Protein AF-A0A1N7FJ41-F1 (afdb_monomer_lite)

Seconda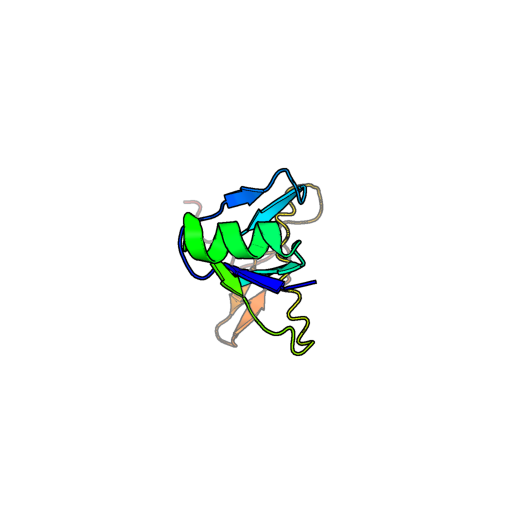ry structure (DSSP, 8-state):
--EEEE-SSS-EEETTTTEEE-TT-EEE--HHHHHIIIIII-SEEEE---S--------------S--B--PBPTTS-B--SBGGG-TTT-----

pLDDT: mean 74.99, std 15.34, range [40.19, 92.38]

Sequence (95 aa):
MPTVEKIRGGEVYFPALEQDFSKGDRADVSDGLATYLCDERGDFEVVEDDGTLDTNETSGTKSDDGEDICGVEKSDGETCTRPADECPYHDSEEN

Foldseek 3Di:
DWKKAFQDDAWDQDPVVRDIHGHRDIDDDDPVVQCCCCPVVVRIDTDDCPPPPPPPPPPPDDDDDDAQFQQDQDPVRDGGRHGLVPDPVNPDDDD

Organism: NCBI:txid553468

Structure (mmCIF, N/CA/C/O backbone):
data_AF-A0A1N7FJ41-F1
#
_entry.id   AF-A0A1N7FJ41-F1
#
loop_
_atom_site.group_PDB
_atom_site.id
_atom_site.type_symbol
_atom_site.label_atom_id
_atom_site.label_alt_id
_atom_site.label_comp_id
_atom_site.label_asym_id
_atom_site.label_entity_id
_atom_site.label_seq_id
_atom_site.pdbx_PDB_ins_code
_atom_site.Cartn_x
_atom_site.Cartn_y
_atom_site.Cartn_z
_atom_site.occupancy
_atom_site.B_iso_or_equiv
_atom_site.auth_seq_id
_atom_site.auth_comp_id
_atom_site.auth_asym_id
_atom_site.auth_atom_id
_atom_site.pdbx_PDB_model_num
ATOM 1 N N . MET A 1 1 ? 2.220 -12.943 -2.384 1.00 80.19 1 MET A N 1
ATOM 2 C CA . MET A 1 1 ? 1.714 -11.818 -1.580 1.00 80.19 1 MET A CA 1
ATOM 3 C C . MET A 1 1 ? 0.858 -11.004 -2.535 1.00 80.19 1 MET A C 1
ATOM 5 O O . MET A 1 1 ? 1.208 -10.996 -3.708 1.00 80.19 1 MET A O 1
ATOM 9 N N . PRO A 1 2 ? -0.320 -10.507 -2.137 1.00 89.00 2 PRO A N 1
ATOM 10 C CA . PRO A 1 2 ? -1.122 -9.670 -3.022 1.00 89.00 2 PRO A CA 1
ATOM 11 C C . PRO A 1 2 ? -0.456 -8.308 -3.233 1.00 89.00 2 PRO A C 1
ATOM 13 O O . PRO A 1 2 ? 0.037 -7.701 -2.280 1.00 89.00 2 PRO A O 1
ATOM 16 N N . THR A 1 3 ? -0.505 -7.821 -4.466 1.00 90.75 3 THR A N 1
ATOM 17 C CA . THR A 1 3 ? -0.074 -6.471 -4.826 1.00 90.75 3 THR A CA 1
ATOM 18 C C . THR A 1 3 ? -1.298 -5.566 -4.844 1.00 90.75 3 THR A C 1
ATOM 20 O O . THR A 1 3 ? -2.348 -5.928 -5.378 1.00 90.75 3 THR A O 1
ATOM 23 N N . VAL A 1 4 ? -1.194 -4.399 -4.218 1.00 91.12 4 VAL A N 1
ATOM 24 C CA . VAL A 1 4 ? -2.262 -3.394 -4.217 1.00 91.12 4 VAL A CA 1
ATOM 25 C C . VAL A 1 4 ? -1.808 -2.152 -4.961 1.00 91.12 4 VAL A C 1
ATOM 27 O O . VAL A 1 4 ? -0.673 -1.714 -4.790 1.00 91.12 4 VAL A O 1
ATOM 30 N N . GLU A 1 5 ? -2.700 -1.577 -5.762 1.00 91.56 5 GLU A N 1
ATOM 31 C CA . GLU A 1 5 ? -2.503 -0.300 -6.442 1.00 91.56 5 GLU A CA 1
ATOM 32 C C . GLU A 1 5 ? -3.392 0.766 -5.809 1.00 91.56 5 GLU A C 1
ATOM 34 O O . GLU A 1 5 ? -4.579 0.543 -5.543 1.00 91.56 5 GLU A O 1
ATOM 39 N N . LYS A 1 6 ? -2.840 1.957 -5.587 1.00 90.81 6 LYS A N 1
ATOM 40 C CA . LYS A 1 6 ? -3.640 3.088 -5.130 1.00 90.81 6 LYS A CA 1
ATOM 41 C C . LYS A 1 6 ? -4.409 3.723 -6.279 1.00 90.81 6 LYS A C 1
ATOM 43 O O . LYS A 1 6 ? -3.858 4.473 -7.082 1.00 90.81 6 LYS A O 1
ATOM 48 N N . ILE A 1 7 ? -5.720 3.536 -6.288 1.00 91.31 7 ILE A N 1
ATOM 49 C CA . ILE A 1 7 ? -6.584 4.066 -7.348 1.00 91.31 7 ILE A CA 1
ATOM 50 C C . ILE A 1 7 ? -7.274 5.382 -6.961 1.00 91.31 7 ILE A C 1
ATOM 52 O O . ILE A 1 7 ? -7.736 6.130 -7.834 1.00 91.31 7 ILE A O 1
ATOM 56 N N . ARG A 1 8 ? -7.368 5.691 -5.659 1.00 84.94 8 ARG A N 1
ATOM 57 C CA . ARG A 1 8 ? -8.120 6.841 -5.128 1.00 84.94 8 ARG A CA 1
ATOM 58 C C . ARG A 1 8 ? -7.390 7.532 -3.967 1.00 84.94 8 ARG A C 1
ATOM 60 O O . ARG A 1 8 ? -6.508 6.968 -3.329 1.00 84.94 8 ARG A O 1
ATOM 67 N N . GLY A 1 9 ? -7.768 8.788 -3.713 1.00 82.62 9 GLY A N 1
ATOM 68 C CA . GLY A 1 9 ? -7.175 9.634 -2.671 1.00 82.62 9 GLY A CA 1
ATOM 69 C C . GLY A 1 9 ? -5.899 10.377 -3.103 1.00 82.62 9 GLY A C 1
ATOM 70 O O . GLY A 1 9 ? -5.481 10.298 -4.256 1.00 82.62 9 GLY A O 1
ATOM 71 N N . GLY A 1 10 ? -5.320 11.148 -2.176 1.00 83.25 10 GLY A N 1
ATOM 72 C CA . GLY A 1 10 ? -4.008 11.806 -2.324 1.00 83.25 10 GLY A CA 1
ATOM 73 C C . GLY A 1 10 ? -2.874 10.959 -1.738 1.00 83.25 10 GLY A C 1
ATOM 74 O O . GLY A 1 10 ? -3.133 9.841 -1.311 1.00 83.25 10 GLY A O 1
ATOM 75 N N . GLU A 1 11 ? -1.644 11.468 -1.685 1.00 85.56 11 GLU A N 1
ATOM 76 C CA . GLU A 1 11 ? -0.474 10.777 -1.108 1.00 85.56 11 GLU A CA 1
ATOM 77 C C . GLU A 1 11 ? -0.724 10.303 0.337 1.00 85.56 11 GLU A C 1
ATOM 79 O O . GLU A 1 11 ? -1.296 11.033 1.152 1.00 85.56 11 GLU A O 1
ATOM 84 N N . VAL A 1 12 ? -0.358 9.054 0.654 1.00 85.69 12 VAL A N 1
ATOM 85 C CA . VAL A 1 12 ? -0.490 8.498 2.013 1.00 85.69 12 VAL A CA 1
ATOM 86 C C . VAL A 1 12 ? 0.748 7.700 2.377 1.00 85.69 12 VAL A C 1
ATOM 88 O O . VAL A 1 12 ? 1.103 6.765 1.674 1.00 85.69 12 VAL A O 1
ATOM 91 N N . TYR A 1 13 ? 1.330 8.020 3.525 1.00 86.31 13 TYR A N 1
ATOM 92 C CA . TYR A 1 13 ? 2.447 7.284 4.099 1.00 86.31 13 TYR A CA 1
ATOM 93 C C . TYR A 1 13 ? 1.984 6.056 4.891 1.00 86.31 13 TYR A C 1
ATOM 95 O O . TYR A 1 13 ? 1.094 6.157 5.745 1.00 86.31 13 TYR A O 1
ATOM 103 N N . PHE A 1 14 ? 2.613 4.908 4.640 1.00 83.50 14 PHE A N 1
ATOM 104 C CA . PHE A 1 14 ? 2.373 3.664 5.363 1.00 83.50 14 PHE A CA 1
ATOM 105 C C . PHE A 1 14 ? 3.568 3.299 6.244 1.00 83.50 14 PHE A C 1
ATOM 107 O O . PHE A 1 14 ? 4.574 2.808 5.741 1.00 83.50 14 PHE A O 1
ATOM 114 N N . PRO A 1 15 ? 3.448 3.418 7.579 1.00 81.25 15 PRO A N 1
ATOM 115 C CA . PRO A 1 15 ? 4.553 3.104 8.484 1.00 81.25 15 PRO A CA 1
ATOM 116 C C . PRO A 1 15 ? 4.897 1.610 8.515 1.00 81.25 15 PRO A C 1
ATOM 118 O O . PRO A 1 15 ? 6.016 1.253 8.850 1.00 81.25 15 PRO A O 1
ATOM 121 N N . ALA A 1 16 ? 3.955 0.728 8.162 1.00 79.94 16 ALA A N 1
ATOM 122 C CA . ALA A 1 16 ? 4.200 -0.715 8.100 1.00 79.94 16 ALA A CA 1
ATOM 123 C C . ALA A 1 16 ? 5.128 -1.126 6.942 1.00 79.94 16 ALA A C 1
ATOM 125 O O . ALA A 1 16 ? 5.699 -2.211 6.988 1.00 79.94 16 ALA A O 1
ATOM 126 N N . LEU A 1 17 ? 5.236 -0.278 5.916 1.00 80.12 17 LEU A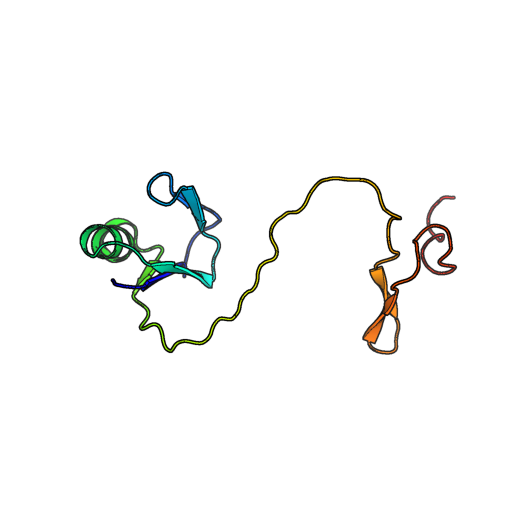 N 1
ATOM 127 C CA . LEU A 1 17 ? 6.045 -0.493 4.713 1.00 80.12 17 LEU A CA 1
ATOM 128 C C . LEU A 1 17 ? 7.160 0.553 4.585 1.00 80.12 17 LEU A C 1
ATOM 130 O O . LEU A 1 17 ? 7.953 0.488 3.659 1.00 80.12 17 LEU A O 1
ATOM 134 N N . GLU A 1 18 ? 7.189 1.524 5.503 1.00 85.06 18 GLU A N 1
ATOM 135 C CA . GLU A 1 18 ? 8.095 2.674 5.496 1.00 85.06 18 GLU A CA 1
ATOM 136 C C . GLU A 1 18 ? 8.102 3.436 4.154 1.00 85.06 18 GLU A C 1
ATOM 138 O O . GLU A 1 18 ? 9.091 4.068 3.799 1.00 85.06 18 GLU A O 1
ATOM 143 N N . GLN A 1 19 ? 6.974 3.409 3.436 1.00 83.25 19 GLN A N 1
ATOM 144 C CA . GLN A 1 19 ? 6.827 3.892 2.061 1.00 83.25 19 GLN A CA 1
ATOM 145 C C . GLN A 1 19 ? 5.594 4.799 1.919 1.00 83.25 19 GLN A C 1
ATOM 147 O O . GLN A 1 19 ? 4.568 4.594 2.583 1.00 83.25 19 GLN A O 1
ATOM 152 N N . ASP A 1 20 ? 5.683 5.808 1.053 1.00 87.25 20 ASP A N 1
ATOM 153 C CA . ASP A 1 20 ? 4.554 6.618 0.602 1.00 87.25 20 ASP A CA 1
ATOM 154 C C . ASP A 1 20 ? 3.856 6.023 -0.628 1.00 87.25 20 ASP A C 1
ATOM 156 O O . ASP A 1 20 ? 4.476 5.451 -1.513 1.00 87.25 20 ASP A O 1
ATOM 160 N N . PHE A 1 21 ? 2.531 6.159 -0.659 1.00 86.31 21 PHE A N 1
ATOM 161 C CA . PHE A 1 21 ? 1.691 5.693 -1.754 1.00 86.31 21 PHE A CA 1
ATOM 162 C C . PHE A 1 21 ? 0.978 6.864 -2.403 1.00 86.31 21 PHE A C 1
ATOM 164 O O . PHE A 1 21 ? 0.047 7.459 -1.827 1.00 86.31 21 PHE A O 1
ATOM 171 N N . SER A 1 22 ? 1.363 7.113 -3.645 1.00 86.81 22 SER A N 1
ATOM 172 C CA . SER A 1 22 ? 0.710 8.035 -4.566 1.00 86.81 22 SER A CA 1
ATOM 173 C C . SER A 1 22 ? -0.252 7.303 -5.499 1.00 86.81 22 SER A C 1
ATOM 175 O O . SER A 1 22 ? -0.248 6.082 -5.595 1.00 86.81 22 SER A O 1
ATOM 177 N N . LYS A 1 23 ? -1.166 8.031 -6.145 1.00 90.06 23 LYS A N 1
ATOM 178 C CA . LYS A 1 23 ? -2.134 7.409 -7.059 1.00 90.06 23 LYS A CA 1
ATOM 179 C C . LYS A 1 23 ? -1.395 6.760 -8.240 1.00 90.06 23 LYS A C 1
ATOM 181 O O . LYS A 1 23 ? -0.632 7.445 -8.912 1.00 90.06 23 LYS A O 1
ATOM 186 N N . GLY A 1 24 ? -1.674 5.485 -8.505 1.00 86.06 24 GLY A N 1
ATOM 187 C CA . GLY A 1 24 ? -0.969 4.648 -9.481 1.00 86.06 24 GLY A CA 1
ATOM 188 C C . GLY A 1 24 ? 0.226 3.884 -8.902 1.00 86.06 24 GLY A C 1
ATOM 189 O O . GLY A 1 24 ? 0.788 3.049 -9.599 1.00 86.06 24 GLY A O 1
ATOM 190 N N . ASP A 1 25 ? 0.595 4.137 -7.643 1.00 87.38 25 ASP A N 1
ATOM 191 C CA . ASP A 1 25 ? 1.665 3.408 -6.965 1.00 87.38 25 ASP A CA 1
ATOM 192 C C . ASP A 1 25 ? 1.213 2.001 -6.557 1.00 87.38 25 ASP A C 1
ATOM 194 O O . ASP A 1 25 ? 0.053 1.801 -6.163 1.00 87.38 25 ASP A O 1
ATOM 198 N N . ARG A 1 26 ? 2.140 1.043 -6.656 1.00 89.19 26 ARG A N 1
ATOM 199 C CA . ARG A 1 26 ? 1.916 -0.382 -6.405 1.00 89.19 26 ARG A CA 1
ATOM 200 C C . ARG A 1 26 ? 2.873 -0.896 -5.347 1.00 89.19 26 ARG A C 1
ATOM 202 O O . ARG A 1 26 ? 4.069 -0.631 -5.416 1.00 89.19 26 ARG A O 1
ATOM 209 N N . ALA A 1 27 ? 2.365 -1.732 -4.447 1.00 87.25 27 ALA A N 1
ATOM 210 C CA . ALA A 1 27 ? 3.228 -2.462 -3.529 1.00 87.25 27 ALA A CA 1
ATOM 211 C C . ALA A 1 27 ? 2.676 -3.823 -3.129 1.00 87.25 27 ALA A C 1
ATOM 213 O O . ALA A 1 27 ? 1.463 -4.038 -3.029 1.00 87.25 27 ALA A O 1
ATOM 214 N N . ASP A 1 28 ? 3.608 -4.713 -2.812 1.00 90.06 28 ASP A N 1
ATOM 215 C CA . ASP A 1 28 ? 3.336 -6.002 -2.203 1.00 90.06 28 ASP A CA 1
ATOM 216 C C . ASP A 1 28 ? 2.992 -5.842 -0.727 1.00 90.06 28 ASP A C 1
ATOM 218 O O . ASP A 1 28 ? 3.763 -5.316 0.081 1.00 90.06 28 ASP A O 1
ATOM 222 N N . VAL A 1 29 ? 1.821 -6.348 -0.360 1.00 87.69 29 VAL A N 1
ATOM 223 C CA . VAL A 1 29 ? 1.315 -6.278 1.005 1.00 87.69 29 VAL A CA 1
ATOM 224 C C . VAL A 1 29 ? 0.891 -7.651 1.503 1.00 87.69 29 VAL A C 1
ATOM 226 O O . VAL A 1 29 ? 0.731 -8.617 0.760 1.00 87.69 29 VAL A O 1
ATOM 229 N N . SER A 1 30 ? 0.708 -7.763 2.817 1.00 90.81 30 SER A N 1
ATOM 230 C CA . SER A 1 30 ? 0.109 -8.965 3.399 1.00 90.81 30 SER A CA 1
ATOM 231 C C . SER A 1 30 ? -1.387 -9.039 3.088 1.00 90.81 30 SER A C 1
ATOM 233 O O . SER A 1 30 ? -2.054 -8.014 2.995 1.00 90.81 30 SER A O 1
ATOM 235 N N . ASP A 1 31 ? -1.938 -10.250 3.032 1.00 89.56 31 ASP A N 1
ATOM 236 C CA . ASP A 1 31 ? -3.353 -10.520 2.720 1.00 89.56 31 ASP A CA 1
ATOM 237 C C . ASP A 1 31 ? -4.343 -9.738 3.608 1.00 89.56 31 ASP A C 1
ATOM 239 O O . ASP A 1 31 ? -5.299 -9.118 3.137 1.00 89.56 31 ASP A O 1
ATOM 243 N N . GLY A 1 32 ? -4.044 -9.666 4.910 1.00 90.44 32 GLY A N 1
ATOM 244 C CA . GLY A 1 32 ? -4.834 -8.877 5.856 1.00 90.44 32 GLY A CA 1
ATOM 245 C C . GLY A 1 32 ? -4.752 -7.368 5.607 1.00 90.44 32 GLY A C 1
ATOM 246 O O . GLY A 1 32 ? -5.742 -6.665 5.799 1.00 90.44 32 GLY A O 1
ATOM 247 N N . LEU A 1 33 ? -3.603 -6.869 5.137 1.00 88.19 33 LEU A N 1
ATOM 248 C CA . LEU A 1 33 ? -3.441 -5.459 4.788 1.00 88.19 33 LEU A CA 1
ATOM 249 C C . LEU A 1 33 ? -4.158 -5.146 3.468 1.00 88.19 33 LEU A C 1
ATOM 251 O O . LEU A 1 33 ? -4.876 -4.156 3.409 1.00 88.19 33 LEU A O 1
ATOM 255 N N . ALA A 1 34 ? -4.061 -6.016 2.457 1.00 90.31 34 ALA A N 1
ATOM 256 C CA . ALA A 1 34 ? -4.816 -5.879 1.208 1.00 90.31 34 ALA A CA 1
ATOM 257 C C . ALA A 1 34 ? -6.330 -5.806 1.457 1.00 90.31 34 ALA A C 1
ATOM 259 O O . ALA A 1 34 ? -6.999 -4.916 0.935 1.00 90.31 34 ALA A O 1
ATOM 260 N N . THR A 1 35 ? -6.853 -6.686 2.318 1.00 92.25 35 THR A N 1
ATOM 261 C CA . THR A 1 35 ? -8.276 -6.691 2.695 1.00 92.25 35 THR A CA 1
ATOM 262 C C . THR A 1 35 ? -8.685 -5.371 3.351 1.00 92.25 35 THR A C 1
ATOM 264 O O . THR A 1 35 ? -9.671 -4.767 2.946 1.00 92.25 35 THR A O 1
ATOM 267 N N . TYR A 1 36 ? -7.906 -4.875 4.317 1.00 89.69 36 TYR A N 1
ATOM 268 C CA . TYR A 1 36 ? -8.173 -3.589 4.972 1.00 89.69 36 TYR A CA 1
ATOM 269 C C . TYR A 1 36 ? -8.142 -2.409 3.985 1.00 89.69 36 TYR A C 1
ATOM 271 O O . TYR A 1 36 ?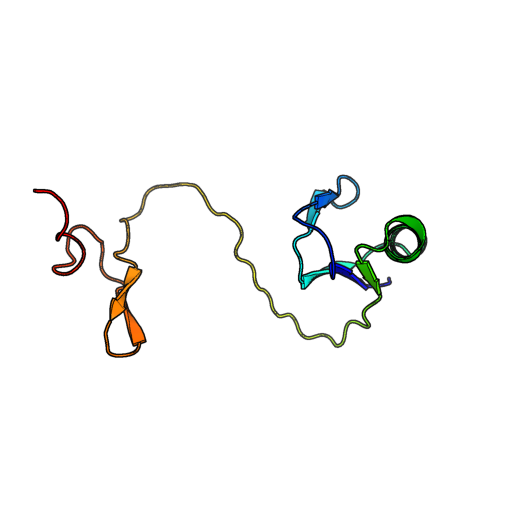 -9.003 -1.529 4.022 1.00 89.69 36 TYR A O 1
ATOM 279 N N . LEU A 1 37 ? -7.160 -2.387 3.081 1.00 88.56 37 LEU A N 1
ATOM 280 C CA . LEU A 1 37 ? -6.988 -1.302 2.116 1.00 88.56 37 LEU A CA 1
ATOM 281 C C . LEU A 1 37 ? -8.100 -1.257 1.064 1.00 88.56 37 LEU A C 1
ATOM 283 O O . LEU A 1 37 ? -8.522 -0.164 0.674 1.00 88.56 37 LEU A O 1
ATOM 287 N N . CYS A 1 38 ? -8.583 -2.424 0.644 1.00 88.62 38 CYS A N 1
ATOM 288 C CA . CYS A 1 38 ? -9.621 -2.551 -0.370 1.00 88.62 38 CYS A CA 1
ATOM 289 C C . CYS A 1 38 ? -11.041 -2.428 0.213 1.00 88.62 38 CYS A C 1
ATOM 291 O O . CYS A 1 38 ? -11.872 -1.738 -0.372 1.00 88.62 38 CYS A O 1
ATOM 293 N N . ASP A 1 39 ? -11.328 -3.072 1.350 1.00 90.31 39 ASP A N 1
ATOM 294 C CA . ASP A 1 39 ? -12.690 -3.185 1.902 1.00 90.31 39 ASP A CA 1
ATOM 295 C C . ASP A 1 39 ? -13.013 -2.075 2.915 1.00 90.31 39 ASP A C 1
ATOM 297 O O . ASP A 1 39 ? -14.072 -1.454 2.843 1.00 90.31 39 ASP A O 1
ATOM 301 N N . GLU A 1 40 ? -12.084 -1.771 3.830 1.00 89.50 40 GLU A N 1
ATOM 302 C CA . GLU A 1 40 ? -12.324 -0.789 4.898 1.00 89.50 40 GLU A CA 1
ATOM 303 C C . GLU A 1 40 ? -11.957 0.637 4.468 1.00 89.50 40 GLU A C 1
ATOM 305 O O . GLU A 1 40 ? -12.737 1.568 4.679 1.00 89.50 40 GLU A O 1
ATOM 310 N N . ARG A 1 41 ? -10.794 0.831 3.828 1.00 87.94 41 ARG A N 1
ATOM 311 C CA . ARG A 1 41 ? -10.414 2.146 3.280 1.00 87.94 41 ARG A CA 1
ATOM 312 C C . ARG A 1 41 ? -11.034 2.436 1.916 1.00 87.94 41 ARG A C 1
ATOM 314 O O . ARG A 1 41 ? -11.492 3.553 1.692 1.00 87.94 41 ARG A O 1
ATOM 321 N N . GLY A 1 42 ? -11.011 1.469 0.997 1.00 88.06 42 GLY A N 1
ATOM 322 C CA . GLY A 1 42 ? -11.521 1.636 -0.371 1.00 88.06 42 GLY A CA 1
ATOM 323 C C . GLY A 1 42 ? -10.704 2.592 -1.254 1.00 88.06 42 GLY A C 1
ATOM 324 O O . GLY A 1 42 ? -11.201 3.069 -2.278 1.00 88.06 42 GLY A O 1
ATOM 325 N N . ASP A 1 43 ? -9.465 2.897 -0.856 1.00 90.25 43 ASP A N 1
ATOM 326 C CA . ASP A 1 43 ? -8.538 3.749 -1.616 1.00 90.25 43 ASP A CA 1
ATOM 327 C C . ASP A 1 43 ? -7.652 2.940 -2.592 1.00 90.25 43 ASP A C 1
ATOM 329 O O . ASP A 1 43 ? -7.015 3.517 -3.480 1.00 90.25 43 ASP A O 1
ATOM 333 N N . PHE A 1 44 ? -7.614 1.613 -2.427 1.00 92.38 44 PHE A N 1
ATOM 334 C CA . PHE A 1 44 ? -6.730 0.681 -3.131 1.00 92.38 44 PHE A CA 1
ATOM 335 C C . PHE A 1 44 ? -7.512 -0.438 -3.815 1.00 92.38 44 PHE A C 1
ATOM 337 O O . PHE A 1 44 ? -8.612 -0.783 -3.385 1.00 92.38 44 PHE A O 1
ATOM 344 N N . GLU A 1 45 ? -6.904 -1.038 -4.833 1.00 91.44 45 GLU A N 1
ATOM 345 C CA . GLU A 1 45 ? -7.419 -2.211 -5.537 1.00 91.44 45 GLU A CA 1
ATOM 346 C C . GLU A 1 45 ? -6.331 -3.287 -5.622 1.00 91.44 45 GLU A C 1
ATOM 348 O O . GLU A 1 45 ? -5.151 -2.971 -5.765 1.00 91.44 45 GLU A O 1
ATOM 353 N N . VAL A 1 46 ? -6.712 -4.560 -5.492 1.00 91.94 46 VAL A N 1
ATOM 354 C CA . VAL A 1 46 ? -5.774 -5.678 -5.655 1.00 91.94 46 VAL A CA 1
ATOM 355 C C . VAL A 1 46 ? -5.518 -5.873 -7.144 1.00 91.94 46 VAL A C 1
ATOM 357 O O . VAL A 1 46 ? -6.453 -6.135 -7.899 1.00 91.94 46 VAL A O 1
ATOM 360 N N . VAL A 1 47 ? -4.257 -5.768 -7.551 1.00 89.38 47 VAL A N 1
ATOM 361 C CA . VAL A 1 47 ? -3.819 -5.977 -8.932 1.00 89.38 47 VAL A CA 1
ATOM 362 C C . VAL A 1 47 ? -3.006 -7.264 -9.018 1.00 89.38 47 VAL A C 1
ATOM 364 O O . VAL A 1 47 ? -2.205 -7.573 -8.135 1.00 89.38 47 VAL A O 1
ATOM 367 N N . GLU A 1 48 ? -3.229 -8.044 -10.073 1.00 80.12 48 GLU A N 1
ATOM 368 C CA . GLU A 1 48 ? -2.339 -9.154 -10.403 1.00 80.12 48 GLU A CA 1
ATOM 369 C C . GLU A 1 48 ? -1.062 -8.554 -10.998 1.00 80.12 48 GLU A C 1
ATOM 371 O O . GLU A 1 48 ? -1.112 -7.872 -12.023 1.00 80.12 48 GLU A O 1
ATOM 376 N N . ASP A 1 49 ? 0.072 -8.753 -10.322 1.00 64.00 49 ASP A N 1
ATOM 377 C CA . ASP A 1 49 ? 1.378 -8.338 -10.826 1.00 64.00 49 ASP A CA 1
ATOM 378 C C . ASP A 1 49 ? 1.715 -9.150 -12.085 1.00 64.00 49 ASP A C 1
ATOM 380 O O . ASP A 1 49 ? 2.208 -10.275 -12.020 1.00 64.00 49 ASP A O 1
ATOM 384 N N . ASP A 1 50 ? 1.413 -8.586 -13.252 1.00 53.97 50 ASP A N 1
ATOM 385 C CA . ASP A 1 50 ? 1.890 -9.085 -14.543 1.00 53.97 50 ASP A CA 1
ATOM 386 C C . ASP A 1 50 ? 3.282 -8.502 -14.843 1.00 53.97 50 ASP A C 1
ATOM 388 O O . ASP A 1 50 ? 3.523 -7.992 -15.927 1.00 53.97 50 ASP A O 1
ATOM 392 N N . GLY A 1 51 ? 4.199 -8.484 -13.867 1.00 53.59 51 GLY A N 1
ATOM 393 C CA . GLY A 1 51 ? 5.638 -8.258 -14.061 1.00 53.59 51 GLY A CA 1
ATOM 394 C C . GLY A 1 51 ? 6.096 -7.022 -14.856 1.00 53.59 51 GLY A C 1
ATOM 395 O O . GLY A 1 51 ? 7.272 -6.956 -15.232 1.00 53.59 51 GLY A O 1
ATOM 396 N N . THR A 1 52 ? 5.238 -6.038 -15.143 1.00 47.69 52 THR A N 1
ATOM 397 C CA . THR A 1 52 ? 5.643 -4.807 -15.829 1.00 47.69 52 THR A CA 1
ATOM 398 C C . THR A 1 52 ? 6.192 -3.836 -14.793 1.00 47.69 52 THR A C 1
ATOM 400 O O . THR A 1 52 ? 5.470 -2.997 -14.254 1.00 47.69 52 THR A O 1
ATOM 403 N N . LEU A 1 53 ? 7.481 -3.984 -14.501 1.00 48.69 53 LEU A N 1
ATOM 404 C CA . LEU A 1 53 ? 8.289 -3.021 -13.760 1.00 48.69 53 LEU A CA 1
ATOM 405 C C . LEU A 1 53 ? 8.336 -1.694 -14.539 1.00 48.69 53 LEU A C 1
ATOM 407 O O . LEU A 1 53 ? 9.292 -1.436 -15.266 1.00 48.69 53 LEU A O 1
ATOM 411 N N . ASP A 1 54 ? 7.305 -0.859 -14.415 1.00 48.00 54 ASP A N 1
ATOM 412 C CA . ASP A 1 54 ? 7.430 0.566 -14.712 1.00 48.00 54 ASP A CA 1
ATOM 413 C C . ASP A 1 54 ? 7.993 1.219 -13.452 1.00 48.00 54 ASP A C 1
ATOM 415 O O . ASP A 1 54 ? 7.280 1.623 -12.535 1.00 48.00 54 ASP A O 1
ATOM 419 N N . THR A 1 55 ? 9.318 1.205 -13.351 1.00 47.78 55 THR A N 1
ATOM 420 C CA . THR A 1 55 ? 10.056 1.971 -12.353 1.00 47.78 55 THR A CA 1
ATOM 421 C C . THR A 1 55 ? 9.899 3.453 -12.679 1.00 47.78 55 THR A C 1
ATOM 423 O O . THR A 1 55 ? 10.827 4.079 -13.190 1.00 47.78 55 THR A O 1
ATOM 426 N N . ASN A 1 56 ? 8.741 4.040 -12.376 1.00 50.25 56 ASN A N 1
ATOM 427 C CA . ASN A 1 56 ? 8.618 5.486 -12.234 1.00 50.25 56 ASN A CA 1
ATOM 428 C C . ASN A 1 56 ? 9.181 5.887 -10.862 1.00 50.25 56 ASN A C 1
ATOM 430 O O . ASN A 1 56 ? 8.492 6.423 -9.995 1.00 50.25 56 ASN A O 1
ATOM 434 N N . GLU A 1 57 ? 10.467 5.588 -10.672 1.00 50.97 57 GLU A N 1
ATOM 435 C CA . GLU A 1 57 ? 11.286 6.179 -9.631 1.00 50.97 57 GLU A CA 1
ATOM 436 C C . GLU A 1 57 ? 11.522 7.644 -10.022 1.00 50.97 57 GLU A C 1
ATOM 438 O O . GLU A 1 57 ? 12.544 8.006 -10.594 1.00 50.97 57 GLU A O 1
ATOM 443 N N . THR A 1 58 ? 10.556 8.511 -9.728 1.00 48.00 58 THR A N 1
ATOM 444 C CA . THR A 1 58 ? 10.875 9.915 -9.458 1.00 48.00 58 THR A CA 1
ATOM 445 C C . THR A 1 58 ? 10.878 10.113 -7.951 1.00 48.00 58 THR A C 1
ATOM 447 O O . THR A 1 58 ? 10.105 10.885 -7.388 1.00 48.00 58 THR A O 1
ATOM 450 N N . SER A 1 59 ? 11.785 9.378 -7.300 1.00 51.78 59 SER A N 1
ATOM 451 C CA . SER A 1 59 ? 12.339 9.749 -6.005 1.00 51.78 59 SER A CA 1
ATOM 45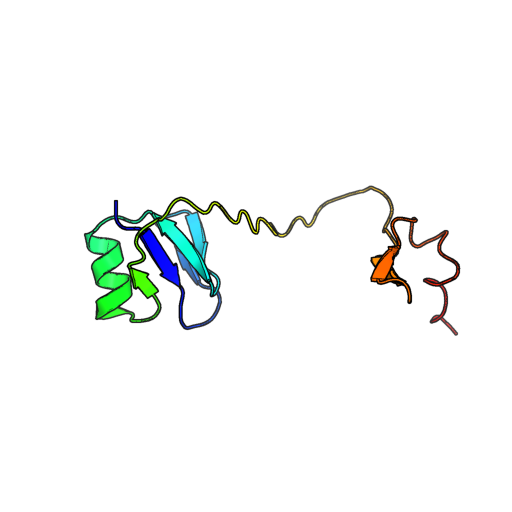2 C C . SER A 1 59 ? 12.585 11.253 -6.000 1.00 51.78 59 SER A C 1
ATOM 454 O O . SER A 1 59 ? 13.319 11.786 -6.835 1.00 51.78 59 SER A O 1
ATOM 456 N N . GLY A 1 60 ? 11.955 11.951 -5.060 1.00 48.09 60 GLY A N 1
ATOM 457 C CA . GLY A 1 60 ? 12.327 13.313 -4.731 1.00 48.09 60 GLY A CA 1
ATOM 458 C C . GLY A 1 60 ? 13.771 13.341 -4.241 1.00 48.09 60 GLY A C 1
ATOM 459 O O . GLY A 1 60 ? 14.018 13.224 -3.046 1.00 48.09 60 GLY A O 1
ATOM 460 N N . THR A 1 61 ? 14.724 13.545 -5.146 1.00 48.38 61 THR A N 1
ATOM 461 C CA . THR A 1 61 ? 16.097 13.896 -4.786 1.00 48.38 61 THR A CA 1
ATOM 462 C C . THR A 1 61 ? 16.180 15.413 -4.704 1.00 48.38 61 THR A C 1
ATOM 464 O O . THR A 1 61 ? 16.462 16.109 -5.676 1.00 48.38 61 THR A O 1
ATOM 467 N N . LYS A 1 62 ? 15.896 15.946 -3.515 1.00 55.84 62 LYS A N 1
ATOM 468 C CA . LYS A 1 62 ? 16.582 17.159 -3.065 1.00 55.84 62 LYS A CA 1
ATOM 469 C C . LYS A 1 62 ? 17.941 16.737 -2.505 1.00 55.84 62 LYS A C 1
ATOM 471 O O . LYS A 1 62 ? 17.987 15.740 -1.788 1.00 55.84 62 LYS A O 1
ATOM 476 N N . SER A 1 63 ? 18.953 17.561 -2.802 1.00 44.88 63 SER A N 1
ATOM 477 C CA . SER A 1 63 ? 20.388 17.498 -2.448 1.00 44.88 63 SER A CA 1
ATOM 478 C C . SER A 1 63 ? 21.270 16.942 -3.576 1.00 44.88 63 SER A C 1
ATOM 480 O O . SER A 1 63 ? 21.013 15.849 -4.053 1.00 44.88 63 SER A O 1
ATOM 482 N N . ASP A 1 64 ? 22.353 17.574 -4.030 1.00 47.62 64 ASP A N 1
ATOM 483 C CA . ASP A 1 64 ? 23.082 18.796 -3.652 1.00 47.62 64 ASP A CA 1
ATOM 484 C C . ASP A 1 64 ? 24.230 18.937 -4.690 1.00 47.62 64 ASP A C 1
ATOM 486 O O . ASP A 1 64 ? 24.827 17.923 -5.041 1.00 47.62 64 ASP A O 1
ATOM 490 N N . ASP A 1 65 ? 24.513 20.152 -5.174 1.00 49.88 65 ASP A N 1
ATOM 491 C CA . ASP A 1 65 ? 25.738 20.571 -5.900 1.00 49.88 65 ASP A CA 1
ATOM 492 C C . ASP A 1 65 ? 26.109 19.871 -7.239 1.00 49.88 65 ASP A C 1
ATOM 494 O O . ASP A 1 65 ? 26.838 18.881 -7.291 1.00 49.88 65 ASP A O 1
ATOM 498 N N . GLY A 1 66 ? 25.670 20.453 -8.363 1.00 51.81 66 GLY A N 1
ATOM 499 C CA . GLY A 1 66 ? 26.129 20.076 -9.705 1.00 51.81 66 GLY A CA 1
ATOM 500 C C . GLY A 1 66 ? 25.299 20.717 -10.813 1.00 51.81 66 GLY A C 1
ATOM 501 O O . GLY A 1 66 ? 24.458 20.041 -11.382 1.00 51.81 66 GLY A O 1
ATOM 502 N N . GLU A 1 67 ? 25.540 22.010 -11.060 1.00 57.78 67 GLU A N 1
ATOM 503 C CA . GLU A 1 67 ? 25.043 22.826 -12.186 1.00 57.78 67 GLU A CA 1
ATOM 504 C C . GLU A 1 67 ? 23.535 22.695 -12.491 1.00 57.78 67 GLU A C 1
ATOM 506 O O . GLU A 1 67 ? 23.091 21.738 -13.120 1.00 57.78 67 GLU A O 1
ATOM 511 N N . ASP A 1 68 ? 22.742 23.699 -12.092 1.00 66.56 68 ASP A N 1
ATOM 512 C CA . ASP A 1 68 ? 21.331 23.823 -12.488 1.00 66.56 68 ASP A CA 1
ATOM 513 C C . ASP A 1 68 ? 21.237 23.673 -14.013 1.00 66.56 68 ASP A C 1
ATOM 515 O O . ASP A 1 68 ? 21.834 24.463 -14.738 1.00 66.56 68 ASP A O 1
ATOM 519 N N . ILE A 1 69 ? 20.611 22.609 -14.518 1.00 72.12 69 ILE A N 1
ATOM 520 C CA . ILE A 1 69 ? 20.430 22.405 -15.958 1.00 72.12 69 ILE A CA 1
ATOM 521 C C . ILE A 1 69 ? 19.172 23.136 -16.405 1.00 72.12 69 ILE A C 1
ATOM 523 O O . ILE A 1 69 ? 18.135 23.064 -15.759 1.00 72.12 69 ILE A O 1
ATOM 527 N N . CYS A 1 70 ? 19.253 23.797 -17.556 1.00 79.00 70 CYS A N 1
ATOM 528 C CA . CYS A 1 70 ? 18.206 24.669 -18.072 1.00 79.00 70 CYS A CA 1
ATOM 529 C C . CYS A 1 70 ? 16.821 24.003 -18.139 1.00 79.00 70 CYS A C 1
ATOM 531 O O . CYS A 1 70 ? 15.818 24.658 -17.880 1.00 79.00 70 CYS A O 1
ATOM 533 N N . GLY A 1 71 ? 16.732 22.735 -18.555 1.00 72.75 71 GLY A N 1
ATOM 534 C CA . GLY A 1 71 ? 15.464 21.995 -18.562 1.00 72.75 71 GLY A CA 1
ATOM 535 C C . GLY A 1 71 ? 14.380 22.533 -19.513 1.00 72.75 71 GLY A C 1
ATOM 536 O O . GLY A 1 71 ? 13.303 21.948 -19.587 1.00 72.75 71 GLY A O 1
ATOM 537 N N . VAL A 1 72 ? 14.639 23.609 -20.268 1.00 77.62 72 VAL A N 1
ATOM 538 C CA . VAL A 1 72 ? 13.681 24.194 -21.218 1.00 77.62 72 VAL A CA 1
ATOM 539 C C . VAL A 1 72 ? 13.457 23.242 -22.392 1.00 77.62 72 VAL A C 1
ATOM 541 O O . VAL A 1 72 ? 14.408 22.772 -23.027 1.00 77.62 72 VAL A O 1
ATOM 544 N N . GLU A 1 73 ? 12.188 22.980 -22.697 1.00 77.56 73 GLU A N 1
ATOM 545 C CA . GLU A 1 73 ? 11.769 22.230 -23.878 1.00 77.56 73 GLU A CA 1
ATOM 546 C C . GLU A 1 73 ? 11.967 23.077 -25.144 1.00 77.56 73 GLU A C 1
ATOM 548 O O . GLU A 1 73 ? 11.448 24.190 -25.269 1.00 77.56 73 GLU A O 1
ATOM 553 N N . LYS A 1 74 ? 12.742 22.558 -26.101 1.00 73.88 74 LYS A N 1
ATOM 554 C CA . LYS A 1 74 ? 12.931 23.192 -27.410 1.00 73.88 74 LYS A CA 1
ATOM 555 C C . LYS A 1 74 ? 11.738 22.895 -28.315 1.00 73.88 74 LYS A C 1
ATOM 557 O O . LYS A 1 74 ? 11.058 21.888 -28.164 1.00 73.88 74 LYS A O 1
ATOM 562 N N . SER A 1 75 ? 11.567 23.694 -29.367 1.00 72.31 75 SER A N 1
ATOM 563 C CA . SER A 1 75 ? 10.531 23.463 -30.389 1.00 72.31 75 SER A CA 1
ATOM 564 C C . SER A 1 75 ? 10.656 22.135 -31.155 1.00 72.31 75 SER A C 1
ATOM 566 O O . SER A 1 75 ? 9.733 21.784 -31.883 1.00 72.31 75 SER A O 1
ATOM 568 N N . ASP A 1 76 ? 11.771 21.413 -31.007 1.00 76.25 76 ASP A N 1
ATOM 569 C CA . ASP A 1 76 ? 11.991 20.069 -31.564 1.00 76.25 76 ASP A CA 1
ATOM 570 C C . ASP A 1 76 ? 11.531 18.940 -30.610 1.00 76.25 76 ASP A C 1
ATOM 572 O O . ASP A 1 76 ? 11.606 17.766 -30.952 1.00 76.25 76 ASP A O 1
ATOM 576 N N . GLY A 1 77 ? 11.050 19.278 -29.405 1.00 73.25 77 GLY A N 1
ATOM 577 C CA . GLY A 1 77 ? 10.681 18.313 -28.357 1.00 73.25 77 GLY A CA 1
ATOM 578 C C . GLY A 1 77 ? 11.870 17.788 -27.544 1.00 73.25 77 GLY A C 1
ATOM 579 O O . GLY A 1 77 ? 11.701 16.950 -26.665 1.00 73.25 77 GLY A O 1
ATOM 580 N N . GLU A 1 78 ? 13.080 18.278 -27.817 1.00 75.62 78 GLU A N 1
ATOM 581 C CA . GLU A 1 78 ? 14.271 17.968 -27.029 1.00 75.62 78 GLU A CA 1
ATOM 582 C C . GLU A 1 78 ? 14.407 18.905 -25.821 1.00 75.62 78 GLU A C 1
ATOM 584 O O . GLU A 1 78 ? 14.343 20.132 -25.953 1.00 75.62 78 GLU A O 1
ATOM 589 N N . THR A 1 79 ? 14.691 18.343 -24.646 1.00 76.88 79 THR A N 1
ATOM 590 C CA . THR A 1 79 ? 14.990 19.113 -23.432 1.00 76.88 79 THR A CA 1
ATOM 591 C C . THR A 1 79 ? 16.426 19.636 -23.452 1.00 76.88 79 THR A C 1
ATOM 593 O O . THR A 1 79 ? 17.374 18.925 -23.795 1.00 76.88 79 THR A O 1
ATOM 596 N N . CYS A 1 80 ? 16.615 20.902 -23.083 1.00 74.44 80 CYS A N 1
ATOM 597 C CA . CYS A 1 80 ? 17.940 21.499 -22.978 1.00 74.44 80 CYS A CA 1
ATOM 598 C C . CYS A 1 80 ? 18.733 20.891 -21.807 1.00 74.44 80 CYS A C 1
ATOM 600 O O . CYS A 1 80 ? 18.424 21.134 -20.645 1.00 74.44 80 CYS A O 1
ATOM 602 N N . THR A 1 81 ? 19.795 20.146 -22.121 1.00 75.81 81 THR A N 1
ATOM 603 C CA . THR A 1 81 ? 20.711 19.535 -21.137 1.00 75.81 81 THR A CA 1
ATOM 604 C C . THR A 1 81 ? 21.901 20.431 -20.776 1.00 75.81 81 THR A C 1
ATOM 606 O O . THR A 1 81 ? 22.855 19.967 -20.157 1.00 75.81 81 THR A O 1
ATOM 609 N N . ARG A 1 82 ? 21.912 21.687 -21.241 1.00 74.56 82 ARG A N 1
ATOM 610 C CA . ARG A 1 82 ? 22.969 22.656 -20.914 1.00 74.56 82 ARG A CA 1
ATOM 611 C C . ARG A 1 82 ? 22.749 23.209 -19.504 1.00 74.56 82 ARG A C 1
ATOM 613 O O . ARG A 1 82 ? 21.584 23.338 -19.118 1.00 74.56 82 ARG A O 1
ATOM 620 N N . PRO A 1 83 ? 23.814 23.611 -18.789 1.00 77.38 83 PRO A N 1
ATOM 621 C CA . PRO A 1 83 ? 23.661 24.385 -17.564 1.00 77.38 83 PRO A CA 1
ATOM 622 C C . PRO A 1 83 ? 22.872 25.675 -17.843 1.00 77.38 83 PRO A C 1
ATOM 624 O O . PRO A 1 83 ? 23.010 26.292 -18.905 1.00 77.38 83 PRO A O 1
ATOM 627 N N . ALA A 1 84 ? 22.006 26.044 -16.906 1.00 72.19 84 ALA A N 1
ATOM 628 C CA . ALA A 1 84 ? 21.113 27.193 -16.905 1.00 72.19 84 ALA A CA 1
ATOM 629 C C . ALA A 1 84 ? 21.871 28.508 -17.115 1.00 72.19 84 ALA A C 1
ATOM 631 O O . ALA A 1 84 ? 21.443 29.322 -17.929 1.00 72.19 84 ALA A O 1
ATOM 632 N N . ASP A 1 85 ? 23.038 28.655 -16.480 1.00 70.00 85 ASP A N 1
ATOM 633 C CA . ASP A 1 85 ? 23.917 29.834 -16.584 1.00 70.00 85 ASP A CA 1
ATOM 634 C C . ASP A 1 85 ? 24.478 30.042 -18.007 1.00 70.00 85 ASP A C 1
ATOM 636 O O . ASP A 1 85 ? 24.728 31.162 -18.444 1.00 70.00 85 ASP A O 1
ATOM 640 N N . GLU A 1 86 ? 24.606 28.965 -18.791 1.00 69.00 86 GLU A N 1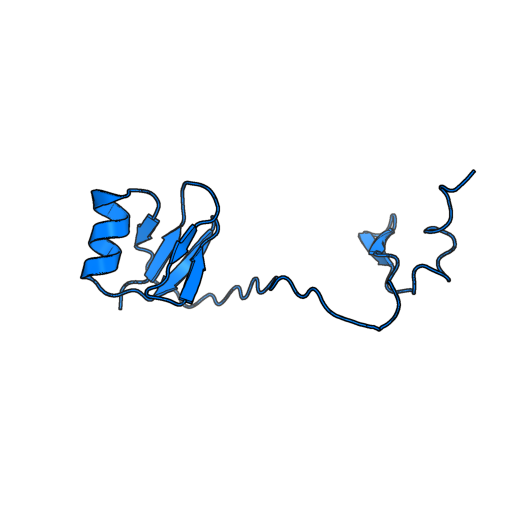
ATOM 641 C CA . GLU A 1 86 ? 25.098 29.020 -20.173 1.00 69.00 86 GLU A CA 1
ATOM 642 C C . GLU A 1 86 ? 23.990 28.845 -21.217 1.00 69.00 86 GLU A C 1
ATOM 644 O O . GLU A 1 86 ? 24.277 28.643 -22.410 1.00 69.00 86 GLU A O 1
ATOM 649 N N . CYS A 1 87 ? 22.720 28.844 -20.807 1.00 72.62 87 CYS A N 1
ATOM 650 C CA . CYS A 1 87 ? 21.623 28.688 -21.743 1.00 72.62 87 CYS A CA 1
ATOM 651 C C . CYS A 1 87 ? 21.082 30.060 -22.178 1.00 72.62 87 CYS A C 1
ATOM 653 O O . CYS A 1 87 ? 20.422 30.733 -21.389 1.00 72.62 87 CYS A O 1
ATOM 655 N N . PRO A 1 88 ? 21.241 30.455 -23.460 1.00 67.69 88 PRO A N 1
ATOM 656 C CA . PRO A 1 88 ? 20.724 31.733 -23.965 1.00 67.69 88 PRO A CA 1
ATOM 657 C C . PRO A 1 88 ? 19.188 31.817 -23.980 1.00 67.69 88 PRO A C 1
ATOM 659 O O . PRO A 1 88 ? 18.638 32.843 -24.360 1.00 67.69 88 PRO A O 1
ATOM 662 N N . TYR A 1 89 ? 18.504 30.727 -23.623 1.00 65.69 89 TYR A N 1
ATOM 663 C CA . TYR A 1 89 ? 17.050 30.635 -23.527 1.00 65.69 89 TYR A CA 1
ATOM 664 C C . TYR A 1 89 ? 16.546 30.598 -22.074 1.00 65.69 89 TYR A C 1
ATOM 666 O O . TYR A 1 89 ? 15.337 30.584 -21.871 1.00 65.69 89 TYR A O 1
ATOM 674 N N . HIS A 1 90 ? 17.446 30.540 -21.084 1.00 64.00 90 HIS A N 1
ATOM 675 C CA . HIS A 1 90 ? 17.101 30.474 -19.659 1.00 64.00 90 HIS A CA 1
ATOM 676 C C . HIS A 1 90 ? 17.212 31.845 -18.970 1.00 64.00 90 HIS A C 1
ATOM 678 O O . HIS A 1 90 ? 16.436 32.140 -18.069 1.00 64.00 90 HIS A O 1
ATOM 684 N N . ASP A 1 91 ? 18.099 32.725 -19.446 1.00 58.53 91 ASP A N 1
ATOM 685 C CA . ASP A 1 91 ? 18.210 34.112 -18.975 1.00 58.53 91 ASP A CA 1
ATOM 686 C C . ASP A 1 91 ? 17.325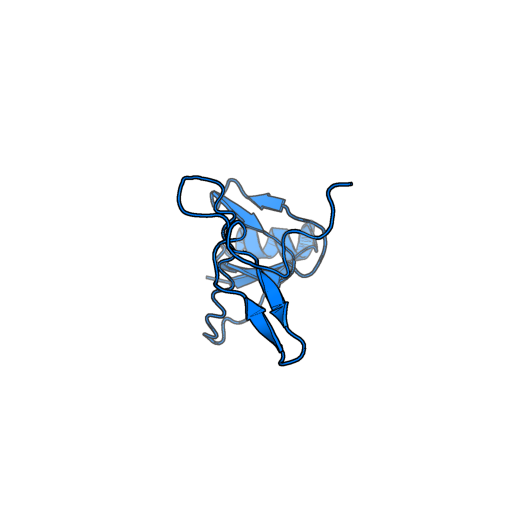 35.047 -19.820 1.00 58.53 91 ASP A C 1
ATOM 688 O O . ASP A 1 91 ? 17.771 35.712 -20.755 1.00 58.53 91 ASP A O 1
ATOM 692 N N . SER A 1 92 ? 16.010 35.024 -19.597 1.00 59.34 92 SER A N 1
ATOM 693 C CA . SER A 1 92 ? 15.095 35.978 -20.253 1.00 59.34 92 SER A CA 1
ATOM 694 C C . SER A 1 92 ? 14.031 36.571 -19.337 1.00 59.34 92 SER A C 1
ATOM 696 O O . SER A 1 92 ? 13.139 37.247 -19.841 1.00 59.34 92 SER A O 1
ATOM 698 N N . GLU A 1 93 ? 14.134 36.396 -18.017 1.00 64.06 93 GLU A N 1
ATOM 699 C CA . GLU A 1 93 ? 13.276 37.112 -17.065 1.00 64.06 93 GLU A CA 1
ATOM 700 C C . GLU A 1 93 ? 14.020 37.523 -15.782 1.00 64.06 93 GLU A C 1
ATOM 702 O O . GLU A 1 93 ? 13.688 37.056 -14.701 1.00 64.06 93 GLU A O 1
ATOM 707 N N . GLU A 1 94 ? 14.963 38.468 -15.885 1.00 52.06 94 GLU A N 1
ATOM 708 C CA . GLU A 1 94 ? 15.204 39.470 -14.830 1.00 52.06 94 GLU A CA 1
ATOM 709 C C . GLU A 1 94 ? 15.502 40.861 -15.448 1.00 52.06 94 GLU A C 1
ATOM 711 O O . GLU A 1 94 ? 16.634 41.177 -15.794 1.00 52.06 94 GLU A O 1
ATOM 716 N N . ASN A 1 95 ? 14.449 41.696 -15.515 1.00 40.19 95 ASN A N 1
ATOM 717 C CA . ASN A 1 95 ? 14.399 43.163 -15.747 1.00 40.19 95 ASN A CA 1
ATOM 718 C C . ASN A 1 95 ? 14.759 43.749 -17.130 1.00 40.19 95 ASN A C 1
ATOM 720 O O . ASN A 1 95 ? 15.946 44.026 -17.410 1.00 40.19 95 ASN A O 1
#

Radius of gyration: 20.02 Å; chains: 1; bounding box: 39×55×40 Å